Protein AF-A0A7C2LBM1-F1 (afdb_monomer)

Secondary structure (DSSP, 8-state):
-PPPHHHHHHTS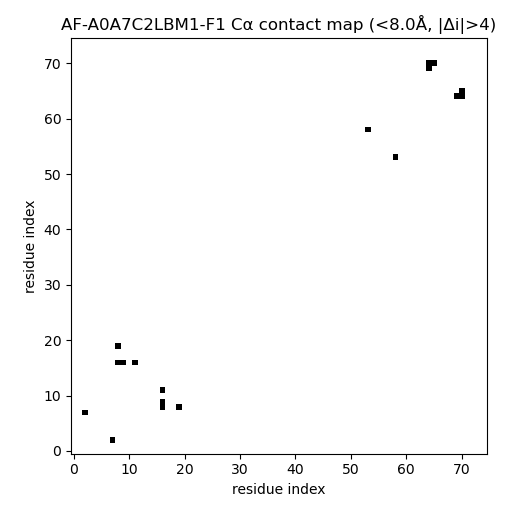-HHHHHHHHHHHHHHHHHHHT---PPP--TTTTTTGGGGTT--HHHHHHHHHHHHHT------

pLDDT: mean 80.52, std 11.09, range [45.53, 92.0]

Mean predicted aligned error: 14.44 Å

Radius of gyration: 28.24 Å; Cα contacts (8 Å, |Δi|>4): 9; chains: 1; bounding box: 36×36×72 Å

Solvent-accessible surface area (backbone atoms only — not comparable to full-atom values): 4835 Å² total; per-residue (Å²): 133,82,77,52,73,68,58,54,50,71,69,43,57,71,76,56,41,51,53,50,50,54,50,52,52,49,54,56,52,56,62,70,61,72,66,82,69,76,84,76,61,74,71,71,67,70,62,56,83,48,54,88,78,48,52,77,66,56,55,51,51,53,52,52,39,55,75,72,67,72,59,78,84,78,131

Sequence (75 aa):
MRPSLEERIKQLPPDLQQEVADFVDFLLQKRRRRHPQPPTFSWAGALADLRDEYTSVQLQHEIAHWRTGNGEVTD

Foldseek 3Di:
DDDDPVVVLVPDDPVVVVVVVVVVVVVVVVVVPPDPDPDPPPVVCPCVVCPVVDDPVNVVVVVVCVVVPVPPPDD

Structure (mmCIF, N/CA/C/O backbone):
data_AF-A0A7C2LBM1-F1
#
_entry.id   AF-A0A7C2LBM1-F1
#
loop_
_atom_site.group_PDB
_atom_site.id
_atom_site.type_symbol
_atom_site.label_atom_id
_atom_site.label_alt_id
_atom_site.label_comp_id
_atom_site.label_asym_id
_atom_site.label_entity_id
_atom_site.label_seq_id
_atom_site.pdbx_PDB_ins_code
_atom_site.Cartn_x
_atom_site.Cartn_y
_atom_site.Cartn_z
_atom_site.occupancy
_atom_site.B_iso_or_equiv
_atom_site.auth_seq_id
_atom_site.auth_comp_id
_atom_site.auth_asym_id
_atom_site.auth_atom_id
_atom_site.pdbx_PDB_model_num
ATOM 1 N N . MET A 1 1 ? -9.522 -13.297 37.486 1.00 62.72 1 MET A N 1
ATOM 2 C CA . MET A 1 1 ? -10.174 -13.570 36.185 1.00 62.72 1 MET A CA 1
ATOM 3 C C . MET A 1 1 ? -10.053 -12.300 35.352 1.00 62.72 1 MET A C 1
ATOM 5 O O . MET A 1 1 ? -10.351 -11.239 35.885 1.00 62.72 1 MET A O 1
ATOM 9 N N . ARG A 1 2 ? -9.488 -12.339 34.137 1.00 69.19 2 ARG A N 1
ATOM 10 C CA . ARG A 1 2 ? -9.418 -11.123 33.305 1.00 69.19 2 ARG A CA 1
ATOM 11 C C . ARG A 1 2 ? -10.826 -10.844 32.755 1.00 69.19 2 ARG A C 1
ATOM 13 O O . ARG A 1 2 ? -11.414 -11.797 32.252 1.00 69.19 2 ARG A O 1
ATOM 20 N N . PRO A 1 3 ? -11.340 -9.599 32.834 1.00 75.88 3 PRO A N 1
ATOM 21 C CA . PRO A 1 3 ? -12.619 -9.250 32.220 1.00 75.88 3 PRO A CA 1
ATOM 22 C C . PRO A 1 3 ? -12.589 -9.544 30.723 1.00 75.88 3 PRO A C 1
ATOM 24 O O . PRO A 1 3 ? -11.513 -9.478 30.103 1.00 75.88 3 PRO A O 1
ATOM 27 N N . SER A 1 4 ? -13.754 -9.884 30.179 1.00 83.25 4 SER A N 1
ATOM 28 C CA . SER A 1 4 ? -13.935 -10.167 28.759 1.00 83.25 4 SER A CA 1
ATOM 29 C C . SER A 1 4 ? -13.582 -8.938 27.915 1.00 83.25 4 SER A C 1
ATOM 31 O O . SER A 1 4 ? -13.516 -7.808 28.408 1.00 83.25 4 SER A O 1
ATOM 33 N N . LEU A 1 5 ? -13.307 -9.151 26.626 1.00 77.56 5 LEU A N 1
ATOM 34 C CA . LEU A 1 5 ? -13.010 -8.052 25.705 1.00 77.56 5 LEU A CA 1
ATOM 35 C C . LEU A 1 5 ? -14.161 -7.031 25.687 1.00 77.56 5 LEU A C 1
ATOM 37 O O . LEU A 1 5 ? -13.919 -5.831 25.730 1.00 77.56 5 LEU A O 1
ATOM 41 N N . GLU A 1 6 ? -15.402 -7.514 25.719 1.00 81.38 6 GLU A N 1
ATOM 42 C CA . GLU A 1 6 ? -16.612 -6.691 25.716 1.00 81.38 6 GLU A CA 1
ATOM 43 C C . GLU A 1 6 ? -16.726 -5.809 26.965 1.00 81.38 6 GLU A C 1
ATOM 45 O O . GLU A 1 6 ? -17.057 -4.629 26.866 1.00 81.38 6 GLU A O 1
ATOM 50 N N . GLU A 1 7 ? -16.408 -6.348 28.144 1.00 82.50 7 GLU A N 1
ATOM 51 C CA . GLU A 1 7 ? -16.411 -5.587 29.402 1.00 82.50 7 GLU A CA 1
ATOM 52 C C . GLU A 1 7 ? -15.338 -4.500 29.411 1.00 82.50 7 GLU A C 1
ATOM 54 O O . GLU A 1 7 ? -15.576 -3.396 29.895 1.00 82.50 7 GLU A O 1
ATOM 59 N N . ARG A 1 8 ? -14.166 -4.789 28.839 1.00 80.62 8 ARG A N 1
ATOM 60 C CA . ARG A 1 8 ? -13.076 -3.815 28.714 1.00 80.62 8 ARG A CA 1
ATOM 61 C C . ARG A 1 8 ? -13.431 -2.697 27.741 1.00 80.62 8 ARG A C 1
ATOM 63 O O . ARG A 1 8 ? -13.109 -1.551 28.021 1.00 80.62 8 ARG A O 1
ATOM 70 N N . ILE A 1 9 ? -14.120 -3.016 26.644 1.00 81.25 9 ILE A N 1
ATOM 71 C CA . ILE A 1 9 ? -14.580 -2.021 25.667 1.00 81.25 9 ILE A CA 1
ATOM 72 C C . ILE A 1 9 ? -15.649 -1.113 26.284 1.00 81.25 9 ILE A C 1
ATOM 74 O O . ILE A 1 9 ? -15.578 0.100 26.131 1.00 81.25 9 ILE A O 1
ATOM 78 N N . LYS A 1 10 ? -16.588 -1.671 27.059 1.00 81.69 10 LYS A N 1
ATOM 79 C CA . LYS A 1 10 ? -17.624 -0.888 27.756 1.00 81.69 10 LYS A CA 1
ATOM 80 C C . LYS A 1 10 ? -17.070 0.053 28.832 1.00 81.69 10 LYS A C 1
ATOM 82 O O . LYS A 1 10 ? -17.730 1.030 29.166 1.00 81.69 10 LYS A O 1
ATOM 87 N N . GLN A 1 11 ? -15.889 -0.234 29.382 1.00 83.12 11 GLN A N 1
ATOM 88 C CA . GLN A 1 11 ? -15.205 0.631 30.352 1.00 83.12 11 GLN A CA 1
ATOM 89 C C . GLN A 1 11 ? -14.405 1.767 29.698 1.00 83.12 11 GLN A C 1
ATOM 91 O O . GLN A 1 11 ? -13.917 2.645 30.409 1.00 83.12 11 GLN A O 1
ATOM 96 N N . LEU A 1 12 ? -14.248 1.763 28.370 1.00 81.31 12 LEU A N 1
ATOM 97 C CA . LEU A 1 12 ? -13.526 2.821 27.672 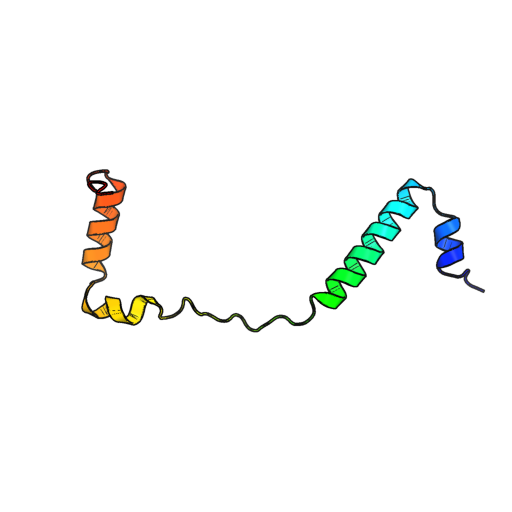1.00 81.31 12 LEU A CA 1
ATOM 98 C C . LEU A 1 12 ? -14.385 4.090 27.554 1.00 81.31 12 LEU A C 1
ATOM 100 O O . LEU A 1 12 ? -15.596 3.992 27.341 1.00 81.31 12 LEU A O 1
ATOM 104 N N . PRO A 1 13 ? -13.764 5.280 27.624 1.00 84.81 13 PRO A N 1
ATOM 105 C CA . PRO A 1 13 ? -14.371 6.527 27.178 1.00 84.81 13 PRO A CA 1
ATOM 106 C C . PRO A 1 13 ? -14.880 6.412 25.731 1.00 84.81 13 PRO A C 1
ATOM 108 O O . PRO A 1 13 ? -14.257 5.705 24.934 1.00 84.81 13 PRO A O 1
ATOM 111 N N . PRO A 1 14 ? -15.959 7.124 25.366 1.00 80.06 14 PRO A N 1
ATOM 112 C CA . PRO A 1 14 ? -16.556 7.052 24.030 1.00 80.06 14 PRO A CA 1
ATOM 113 C C . PRO A 1 14 ? -15.556 7.342 22.898 1.00 80.06 14 PRO A C 1
ATOM 115 O O . PRO A 1 14 ? -15.598 6.670 21.871 1.00 80.06 14 PRO A O 1
ATOM 118 N N . ASP A 1 15 ? -14.593 8.239 23.118 1.00 80.38 15 ASP A N 1
ATOM 119 C CA . ASP A 1 15 ? -13.549 8.563 22.134 1.00 80.38 15 ASP A CA 1
ATOM 120 C C . ASP A 1 15 ? -12.663 7.349 21.798 1.00 80.38 15 ASP A C 1
ATOM 122 O O . ASP A 1 15 ? -12.342 7.094 20.639 1.00 80.38 15 ASP A O 1
ATOM 126 N N . LEU A 1 16 ? -12.316 6.545 22.810 1.00 82.06 16 LEU A N 1
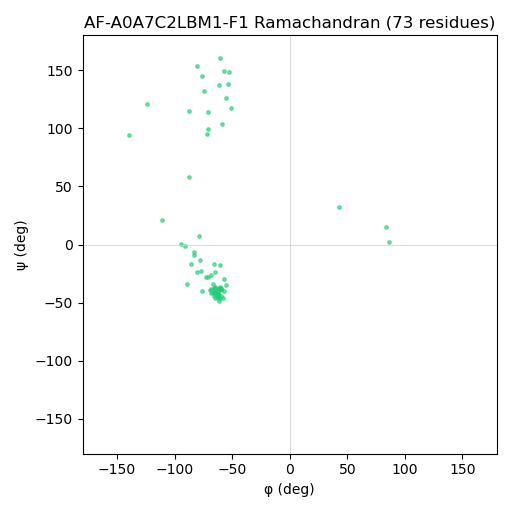ATOM 127 C CA . LEU A 1 16 ? -11.490 5.347 22.638 1.00 82.06 16 LEU A CA 1
ATOM 128 C C . LEU A 1 16 ? -12.302 4.146 22.138 1.00 82.06 16 LEU A C 1
ATOM 130 O O . LEU A 1 16 ? -11.741 3.236 21.531 1.00 82.06 16 LEU A O 1
ATOM 134 N N . GLN A 1 17 ? -13.619 4.125 22.361 1.00 84.94 17 GLN A N 1
ATOM 135 C CA . GLN A 1 17 ? -14.488 3.104 21.766 1.00 84.94 17 GLN A CA 1
ATOM 136 C C . GLN A 1 17 ? -14.519 3.229 20.239 1.00 84.94 17 GLN A C 1
ATOM 138 O O . GLN A 1 17 ? -14.505 2.205 19.553 1.00 84.94 17 GLN A O 1
ATOM 143 N N . GLN A 1 18 ? -14.500 4.461 19.719 1.00 86.19 18 GLN A N 1
ATOM 144 C CA . GLN A 1 18 ? -14.435 4.711 18.280 1.00 86.19 18 GLN A CA 1
ATOM 145 C C . GLN A 1 18 ? -13.114 4.210 17.685 1.00 86.19 18 GLN A C 1
ATOM 147 O O . GLN A 1 18 ? -13.126 3.477 16.702 1.00 86.19 18 GLN A O 1
ATOM 152 N N . GLU A 1 19 ? -11.983 4.506 18.330 1.00 87.12 19 GLU A N 1
ATOM 153 C CA . GLU A 1 19 ? -10.668 4.033 17.879 1.00 87.12 19 GLU A CA 1
ATOM 154 C C . GLU A 1 19 ? -10.578 2.496 17.873 1.00 87.12 19 GLU A C 1
ATOM 156 O O . GLU A 1 19 ? -10.022 1.891 16.954 1.00 87.12 19 GLU A O 1
ATOM 161 N N . VAL A 1 20 ? -11.177 1.834 18.870 1.00 89.31 20 VAL A N 1
ATOM 162 C CA . VAL A 1 20 ? -11.260 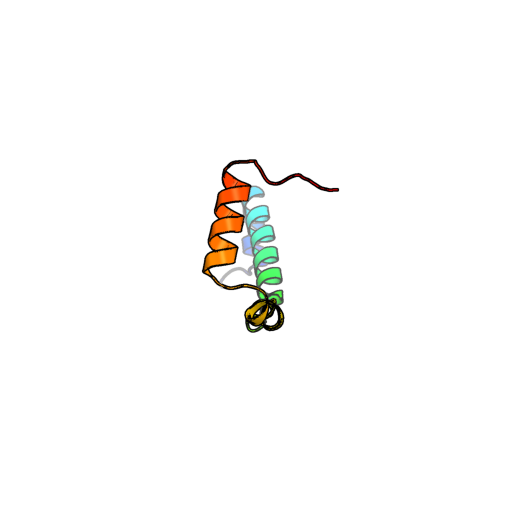0.368 18.901 1.00 89.31 20 VAL A CA 1
ATOM 163 C C . VAL A 1 20 ? -12.130 -0.168 17.764 1.00 89.31 20 VAL A C 1
ATOM 165 O O . VAL A 1 20 ? -11.756 -1.175 17.159 1.00 89.31 20 VAL A O 1
ATOM 168 N N . ALA A 1 21 ? -13.258 0.476 17.453 1.00 87.50 21 ALA A N 1
ATOM 169 C CA . ALA A 1 21 ? -14.112 0.082 16.335 1.00 87.50 21 ALA A CA 1
ATOM 170 C C . ALA A 1 21 ? -13.358 0.189 14.999 1.00 87.50 21 ALA A C 1
ATOM 172 O O . ALA A 1 21 ? -13.279 -0.793 14.257 1.00 87.50 21 ALA A O 1
ATOM 173 N N . ASP A 1 22 ? -12.695 1.321 14.765 1.00 90.19 22 ASP A N 1
ATOM 174 C CA . ASP A 1 22 ? -11.887 1.560 13.568 1.00 90.19 22 ASP A CA 1
ATOM 175 C C . ASP A 1 22 ? -10.747 0.533 13.451 1.00 90.19 22 ASP A C 1
ATOM 177 O O . ASP A 1 22 ? -10.447 0.015 12.369 1.00 90.19 22 ASP A O 1
ATOM 181 N N . PHE A 1 23 ? -10.124 0.170 14.576 1.00 89.31 23 PHE A N 1
ATOM 182 C CA . PHE A 1 23 ? -9.071 -0.840 14.604 1.00 89.31 23 PHE A CA 1
ATOM 183 C C . PHE A 1 23 ? -9.597 -2.252 14.312 1.00 89.31 23 PHE A C 1
ATOM 185 O O . PHE A 1 23 ? -8.944 -3.024 13.602 1.00 89.31 23 PHE A O 1
ATOM 192 N N . VAL A 1 24 ? -10.781 -2.605 14.816 1.00 90.06 24 VAL A N 1
ATOM 193 C CA . VAL A 1 24 ? -11.442 -3.880 14.498 1.00 90.06 24 VAL A CA 1
ATOM 194 C C . VAL A 1 24 ? -11.757 -3.956 13.004 1.00 90.06 24 VAL A C 1
ATOM 196 O O . VAL A 1 24 ? -11.418 -4.959 12.365 1.00 90.06 24 VAL A O 1
ATOM 199 N N . ASP A 1 25 ? -12.305 -2.890 12.423 1.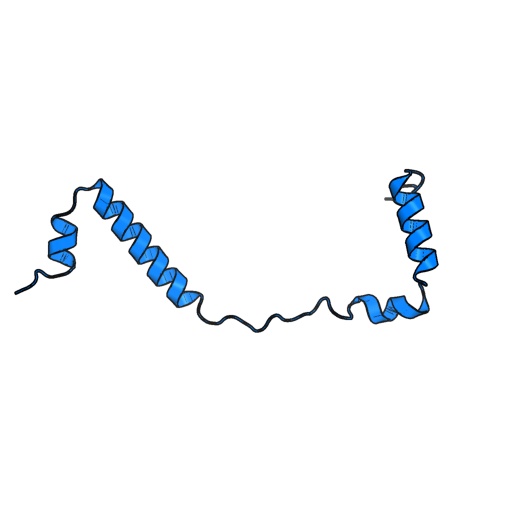00 89.06 25 ASP A N 1
ATOM 200 C CA . ASP A 1 25 ? -12.594 -2.808 10.990 1.00 89.06 25 ASP A CA 1
ATOM 201 C C . ASP A 1 25 ? -11.322 -2.914 10.144 1.00 89.06 25 ASP A C 1
ATOM 203 O O . ASP A 1 25 ? -11.263 -3.687 9.178 1.00 89.06 25 ASP A O 1
ATOM 207 N 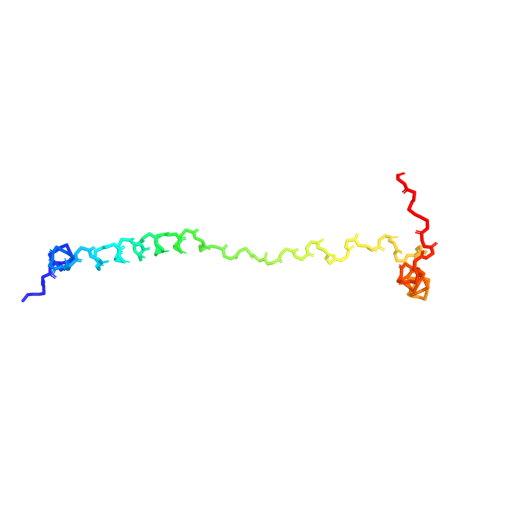N . PHE A 1 26 ? -10.252 -2.231 10.557 1.00 88.69 26 PHE A N 1
ATOM 208 C CA . PHE A 1 26 ? -8.937 -2.354 9.939 1.00 88.69 26 PHE A CA 1
ATOM 209 C C . PHE A 1 26 ? -8.420 -3.799 9.965 1.00 88.69 26 PHE A C 1
ATOM 211 O O . PHE A 1 26 ? -7.944 -4.312 8.947 1.00 88.6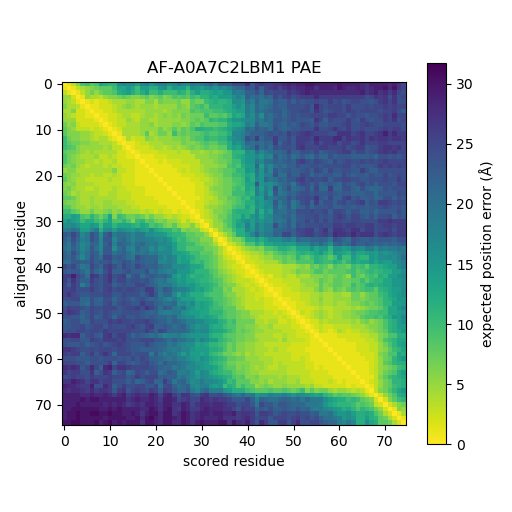9 26 PHE A O 1
ATOM 218 N N . LEU A 1 27 ? -8.519 -4.494 11.102 1.00 85.94 27 LEU A N 1
ATOM 219 C CA . LEU A 1 27 ? -8.069 -5.882 11.227 1.00 85.94 27 LEU A CA 1
ATOM 220 C C . LEU A 1 27 ? -8.894 -6.837 10.3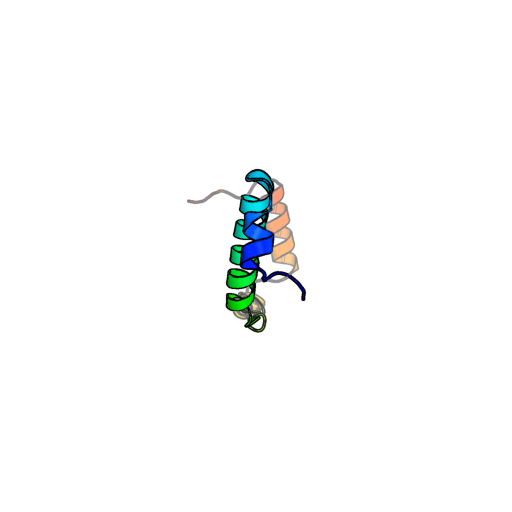52 1.00 85.94 27 LEU A C 1
ATOM 222 O O . LEU A 1 27 ? -8.324 -7.729 9.709 1.00 85.94 27 LEU A O 1
ATOM 226 N N . LEU A 1 28 ? -10.212 -6.635 10.275 1.00 84.25 28 LEU A N 1
ATOM 227 C CA . LEU A 1 28 ? -11.103 -7.401 9.401 1.00 84.25 28 LEU A CA 1
ATOM 228 C C . LEU A 1 28 ? -10.762 -7.180 7.922 1.00 84.25 28 LEU A C 1
ATOM 230 O O . LEU A 1 28 ? -10.656 -8.144 7.157 1.00 84.25 28 LEU A O 1
ATOM 234 N N . 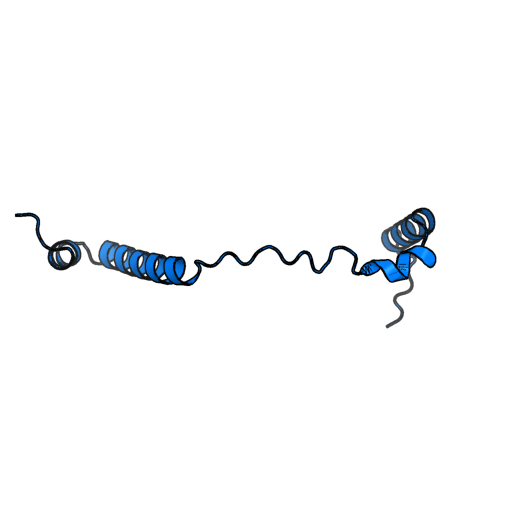GLN A 1 29 ? -10.512 -5.934 7.518 1.00 81.38 29 GLN A N 1
ATOM 235 C CA . GLN A 1 29 ? -10.131 -5.592 6.149 1.00 81.38 29 GLN A CA 1
ATOM 236 C C . GLN A 1 29 ? -8.732 -6.117 5.791 1.00 81.38 29 GLN A C 1
ATOM 238 O O . GLN A 1 29 ? -8.530 -6.689 4.716 1.00 81.38 29 GLN A O 1
ATOM 243 N N . LYS A 1 30 ? -7.766 -6.010 6.710 1.00 74.25 30 LYS A N 1
ATOM 244 C CA . LYS A 1 30 ? -6.405 -6.542 6.552 1.00 74.25 30 LYS A CA 1
ATOM 245 C C . LYS A 1 30 ? -6.401 -8.059 6.382 1.00 74.25 30 LYS A C 1
ATOM 247 O O . LYS A 1 30 ? -5.631 -8.581 5.576 1.00 74.25 30 LYS A O 1
ATOM 252 N N . ARG A 1 31 ? -7.279 -8.779 7.091 1.00 64.25 31 ARG A N 1
ATOM 253 C CA . ARG A 1 31 ? -7.445 -10.231 6.917 1.00 64.25 31 ARG A CA 1
ATOM 254 C C . ARG A 1 31 ? -8.023 -10.586 5.545 1.00 64.25 31 ARG A C 1
ATOM 256 O O . ARG A 1 31 ? -7.625 -11.604 4.990 1.00 64.25 31 ARG A O 1
ATOM 263 N N . ARG A 1 32 ? -8.902 -9.753 4.976 1.00 63.03 32 ARG A N 1
ATOM 264 C CA . ARG A 1 32 ? -9.463 -9.951 3.624 1.00 63.03 32 ARG A CA 1
ATOM 265 C C . ARG A 1 32 ? -8.457 -9.677 2.501 1.00 63.03 32 ARG A C 1
ATOM 267 O O . ARG A 1 32 ? -8.539 -10.305 1.456 1.00 63.03 32 ARG A O 1
ATOM 274 N N . ARG A 1 33 ? -7.468 -8.802 2.718 1.00 62.97 33 ARG A N 1
ATOM 275 C CA . ARG A 1 33 ? -6.411 -8.476 1.733 1.00 62.97 33 ARG A CA 1
ATOM 276 C C . ARG A 1 33 ? -5.281 -9.515 1.635 1.00 62.97 33 ARG A C 1
ATOM 278 O O . ARG A 1 33 ? -4.286 -9.283 0.954 1.00 62.97 33 ARG A O 1
ATOM 285 N N . ARG A 1 34 ? -5.397 -10.666 2.304 1.00 60.47 34 ARG A N 1
ATOM 286 C CA . ARG A 1 34 ? -4.335 -11.680 2.404 1.00 60.47 34 ARG A CA 1
ATOM 287 C C . ARG A 1 34 ? -4.343 -12.699 1.265 1.00 60.47 34 ARG A C 1
ATOM 289 O O . ARG A 1 34 ? -4.352 -13.891 1.511 1.00 60.47 34 ARG A O 1
ATOM 296 N N . HIS A 1 35 ? -4.223 -12.224 0.037 1.00 63.00 35 HIS A N 1
ATOM 297 C CA . HIS A 1 35 ? -3.462 -12.955 -0.972 1.00 63.00 35 HIS A CA 1
ATOM 298 C C . HIS A 1 35 ? -2.688 -11.907 -1.764 1.00 63.00 35 HIS A C 1
ATOM 300 O O . HIS A 1 35 ? -3.270 -11.298 -2.662 1.00 63.00 35 HIS A O 1
ATOM 306 N N . PRO A 1 36 ? -1.422 -11.614 -1.403 1.00 65.50 36 PRO A N 1
ATOM 307 C CA . PRO A 1 36 ? -0.564 -10.863 -2.302 1.00 65.50 36 PRO A CA 1
ATOM 308 C C . PRO A 1 36 ? -0.485 -11.677 -3.591 1.00 65.50 36 PRO A C 1
ATOM 310 O O . PRO A 1 36 ? 0.133 -12.740 -3.627 1.00 65.50 36 PRO A O 1
ATOM 313 N N . GLN A 1 37 ? -1.206 -11.225 -4.615 1.00 71.44 37 GLN A N 1
ATOM 314 C CA . GLN A 1 37 ? -1.047 -11.769 -5.950 1.00 71.44 37 GLN A CA 1
ATOM 315 C C . GLN A 1 37 ? 0.401 -11.497 -6.359 1.00 71.44 37 GLN A C 1
ATOM 317 O O . GLN A 1 37 ? 0.913 -10.408 -6.065 1.00 71.44 37 GLN A O 1
ATOM 322 N N . PRO A 1 38 ? 1.087 -12.465 -6.982 1.00 78.25 38 PRO A N 1
ATOM 323 C CA . PRO A 1 38 ? 2.400 -12.198 -7.534 1.00 78.25 38 PRO A CA 1
ATOM 324 C C . PRO A 1 38 ? 2.301 -10.983 -8.474 1.00 78.25 38 PRO A C 1
ATOM 326 O O . PRO A 1 38 ? 1.312 -10.861 -9.205 1.00 78.25 38 PRO A O 1
ATOM 329 N N . PRO A 1 39 ? 3.276 -10.056 -8.441 1.00 78.56 39 PRO A N 1
ATOM 330 C CA . PRO A 1 39 ? 3.303 -8.944 -9.381 1.00 78.56 39 PRO A CA 1
ATOM 331 C C . PRO A 1 39 ? 3.263 -9.506 -10.804 1.00 78.56 39 PRO A C 1
ATOM 333 O O . PRO A 1 39 ? 4.061 -10.370 -11.160 1.00 78.56 39 PRO A O 1
ATOM 336 N N . THR A 1 40 ? 2.314 -9.040 -11.611 1.00 84.69 40 THR A N 1
ATOM 337 C CA . THR A 1 40 ? 2.038 -9.628 -12.929 1.00 84.69 40 THR A CA 1
ATOM 338 C C . THR A 1 40 ? 3.038 -9.212 -14.001 1.00 84.69 40 THR A C 1
ATOM 340 O O . THR A 1 40 ? 3.038 -9.819 -15.065 1.00 84.69 40 THR A O 1
ATOM 343 N N . PHE A 1 41 ? 3.868 -8.187 -13.743 1.00 85.75 41 PHE A N 1
ATOM 344 C CA . PHE A 1 41 ? 4.861 -7.635 -14.678 1.00 85.75 41 PHE A CA 1
ATOM 345 C C . PHE A 1 41 ? 4.339 -7.492 -16.118 1.00 85.75 41 PHE A C 1
ATOM 347 O O . PHE A 1 41 ? 5.102 -7.610 -17.067 1.00 85.75 41 PHE A O 1
ATOM 354 N N . SER A 1 42 ? 3.043 -7.213 -16.299 1.00 82.50 42 SER A N 1
ATOM 355 C CA . SER A 1 42 ? 2.398 -7.198 -17.621 1.00 82.50 42 SER A CA 1
ATOM 356 C C . SER A 1 42 ? 2.921 -6.093 -18.541 1.00 82.50 42 SER A C 1
ATOM 358 O O . SER A 1 42 ? 2.728 -6.146 -19.748 1.00 82.50 42 SER A O 1
ATOM 360 N N . TRP A 1 43 ? 3.594 -5.094 -17.972 1.00 84.62 43 TRP A N 1
ATOM 361 C CA . TRP A 1 43 ? 4.304 -4.049 -18.702 1.00 84.62 43 TRP A CA 1
ATOM 362 C C . TRP A 1 43 ? 5.652 -4.523 -19.268 1.00 84.62 43 TRP A C 1
ATOM 364 O O . TRP A 1 43 ? 6.163 -3.932 -20.219 1.00 84.62 43 TRP A O 1
ATOM 374 N N . ALA A 1 44 ? 6.258 -5.571 -18.702 1.00 88.88 44 ALA A N 1
ATOM 375 C CA . ALA A 1 44 ? 7.551 -6.065 -19.147 1.00 88.88 44 ALA A CA 1
ATOM 376 C C . ALA A 1 44 ? 7.394 -6.740 -20.515 1.00 88.88 44 ALA A C 1
ATOM 378 O O . ALA A 1 44 ? 6.735 -7.766 -20.645 1.00 88.88 44 ALA A O 1
ATOM 379 N N . GLY A 1 45 ? 7.997 -6.144 -21.546 1.00 85.25 45 GLY A N 1
ATOM 380 C CA . GLY A 1 45 ? 7.897 -6.640 -22.921 1.00 85.25 45 GLY A CA 1
ATOM 381 C C . GLY A 1 45 ? 6.673 -6.149 -23.697 1.00 85.25 45 GLY A C 1
ATOM 382 O O . GLY A 1 45 ? 6.548 -6.497 -24.864 1.00 85.25 45 GLY A O 1
ATOM 383 N N . ALA A 1 46 ? 5.826 -5.289 -23.120 1.00 88.12 46 ALA A N 1
ATOM 384 C CA . ALA A 1 46 ? 4.656 -4.731 -23.811 1.00 88.12 46 ALA A CA 1
ATOM 385 C C . ALA A 1 46 ? 5.000 -3.902 -25.069 1.00 88.12 46 ALA A C 1
ATOM 387 O O . ALA A 1 46 ? 4.137 -3.671 -25.904 1.00 88.12 46 ALA A O 1
ATOM 388 N N . LEU A 1 47 ? 6.257 -3.462 -25.206 1.00 87.19 47 LEU A N 1
ATOM 389 C CA . LEU A 1 47 ? 6.770 -2.709 -26.358 1.00 87.19 47 LEU A CA 1
ATOM 390 C C . LEU A 1 47 ? 7.768 -3.532 -27.193 1.00 87.19 47 LEU A C 1
ATOM 392 O O . LEU A 1 47 ? 8.607 -2.964 -27.886 1.00 87.19 47 LEU A O 1
ATOM 396 N N . ALA A 1 48 ? 7.745 -4.866 -27.084 1.00 87.31 48 ALA A N 1
ATOM 397 C CA . ALA A 1 48 ? 8.680 -5.726 -27.811 1.00 87.31 48 ALA A CA 1
ATOM 398 C C . ALA A 1 48 ? 8.559 -5.565 -29.333 1.00 87.31 48 ALA A C 1
ATOM 400 O O . ALA A 1 48 ? 9.587 -5.546 -30.004 1.00 87.31 48 ALA A O 1
ATOM 401 N N . ASP A 1 49 ? 7.341 -5.369 -29.839 1.00 88.94 49 ASP A N 1
ATOM 402 C CA . ASP A 1 49 ? 7.056 -5.224 -31.272 1.00 88.94 49 ASP A CA 1
ATOM 403 C C . ASP A 1 49 ? 7.624 -3.920 -31.860 1.00 88.94 49 ASP A C 1
ATOM 405 O O . ASP A 1 49 ? 7.980 -3.858 -33.030 1.00 88.94 49 ASP A O 1
ATOM 409 N N . LEU A 1 50 ? 7.793 -2.889 -31.026 1.00 87.75 50 LEU A N 1
ATOM 410 C CA . LEU A 1 50 ? 8.344 -1.584 -31.416 1.00 87.75 50 LEU A CA 1
ATOM 411 C C . LEU A 1 50 ? 9.879 -1.569 -31.435 1.00 87.75 50 LEU A C 1
ATOM 413 O O . LEU A 1 50 ? 10.486 -0.576 -31.837 1.00 87.75 50 LEU A O 1
ATOM 417 N N . ARG A 1 51 ? 10.526 -2.653 -30.985 1.00 86.00 51 ARG A N 1
ATOM 418 C CA . ARG A 1 51 ? 11.992 -2.759 -30.910 1.00 86.00 51 ARG A CA 1
ATOM 419 C C . ARG A 1 51 ? 12.653 -2.604 -32.276 1.00 86.00 51 ARG A C 1
ATOM 421 O O . ARG A 1 51 ? 13.727 -2.014 -32.352 1.00 86.00 51 ARG A O 1
ATOM 428 N N . ASP A 1 52 ? 12.033 -3.158 -33.313 1.00 87.69 52 ASP A N 1
ATOM 429 C CA . ASP A 1 52 ? 12.580 -3.146 -34.671 1.00 87.69 52 ASP A CA 1
ATOM 430 C C . ASP A 1 52 ? 12.220 -1.855 -35.428 1.00 87.69 52 ASP A C 1
ATOM 432 O O . ASP A 1 52 ? 12.860 -1.520 -36.423 1.00 87.69 52 ASP A O 1
ATOM 436 N N . GLU A 1 53 ? 11.230 -1.106 -34.935 1.00 88.62 53 GLU A N 1
ATOM 437 C CA . GLU A 1 53 ? 10.766 0.159 -35.516 1.00 88.62 53 GLU A CA 1
ATOM 438 C C . GLU A 1 53 ? 11.526 1.369 -34.955 1.00 88.62 53 GLU A C 1
ATOM 440 O O . GLU A 1 53 ? 11.809 2.325 -35.680 1.00 88.62 53 GLU A O 1
ATOM 445 N N . TYR A 1 54 ? 11.918 1.312 -33.678 1.00 86.25 54 TYR A N 1
ATOM 446 C CA . TYR A 1 54 ? 12.564 2.424 -32.992 1.00 86.25 54 TYR A CA 1
ATOM 447 C C . TYR A 1 54 ? 13.912 2.040 -32.390 1.00 86.25 54 TYR A C 1
ATOM 449 O O . TYR A 1 54 ? 14.028 1.224 -31.475 1.00 86.25 54 TYR A O 1
ATOM 457 N N . THR A 1 55 ? 14.954 2.740 -32.828 1.00 89.88 55 THR A N 1
ATOM 458 C CA . THR A 1 55 ? 16.265 2.707 -32.177 1.00 89.88 55 THR A CA 1
ATOM 459 C C . THR A 1 55 ? 16.292 3.625 -30.955 1.00 89.88 55 THR A C 1
ATOM 461 O O . THR A 1 55 ? 15.609 4.650 -30.889 1.00 89.88 55 THR A O 1
ATOM 464 N N . SER A 1 56 ? 17.160 3.316 -29.988 1.00 86.50 56 SER A N 1
ATOM 465 C CA . SER A 1 56 ? 17.329 4.144 -28.785 1.00 86.50 56 SER A CA 1
ATOM 466 C C . SER A 1 56 ? 17.706 5.597 -29.097 1.00 86.50 56 SER A C 1
ATOM 468 O O . SER A 1 56 ? 17.347 6.491 -28.338 1.00 86.50 56 SER A O 1
ATOM 470 N N . VAL A 1 57 ? 18.402 5.842 -30.211 1.00 90.69 57 VAL A N 1
ATOM 471 C CA . VAL A 1 57 ? 18.818 7.187 -30.639 1.00 90.69 57 VAL A CA 1
ATOM 472 C C . VAL A 1 57 ? 17.646 7.975 -31.227 1.00 90.69 57 VAL A C 1
ATOM 474 O O . VAL A 1 57 ? 17.493 9.153 -30.922 1.00 90.69 57 VAL A O 1
ATOM 477 N N . GLN A 1 58 ? 16.775 7.334 -32.013 1.00 90.56 58 GLN A N 1
ATOM 478 C CA . GLN A 1 58 ? 15.557 7.977 -32.524 1.00 90.56 58 GLN A CA 1
ATOM 479 C C . GLN A 1 58 ? 14.649 8.418 -31.376 1.00 90.56 58 GLN A C 1
ATOM 481 O O . GLN A 1 58 ? 14.238 9.572 -31.333 1.00 90.56 58 GLN A O 1
ATOM 486 N N . LEU A 1 59 ? 14.438 7.550 -30.382 1.00 91.81 59 LEU A N 1
ATOM 487 C CA . LEU A 1 59 ? 13.654 7.896 -29.194 1.00 91.81 59 LEU A CA 1
ATOM 488 C C . LEU A 1 59 ? 14.258 9.078 -28.424 1.00 91.81 59 LEU A C 1
ATOM 490 O O . LEU A 1 59 ? 13.528 9.924 -27.917 1.00 91.81 59 LEU A O 1
ATOM 494 N N . GLN A 1 60 ? 15.589 9.171 -28.346 1.00 91.62 60 GLN A N 1
ATOM 495 C CA . GLN A 1 60 ? 16.256 10.308 -27.707 1.00 91.62 60 GLN A CA 1
ATOM 496 C C . GLN A 1 60 ? 16.005 11.625 -28.450 1.00 91.62 60 GLN A C 1
ATOM 498 O O . GLN A 1 60 ? 15.767 12.642 -27.796 1.00 91.62 60 GLN A O 1
ATOM 503 N N . HIS A 1 61 ? 16.028 11.613 -29.785 1.00 92.00 61 HIS A N 1
ATOM 504 C CA . HIS A 1 61 ? 15.703 12.793 -30.586 1.00 92.00 61 HIS A CA 1
ATOM 505 C C . HIS A 1 61 ? 14.233 13.203 -30.437 1.00 92.00 61 HIS A C 1
ATOM 507 O O . HIS A 1 61 ? 13.973 14.380 -30.197 1.00 92.00 61 HIS A O 1
ATOM 513 N N . GLU A 1 62 ? 13.294 12.251 -30.471 1.00 90.62 62 GLU A N 1
ATOM 514 C CA . GLU A 1 62 ? 11.864 12.518 -30.243 1.00 90.62 62 GLU A CA 1
ATOM 515 C C . GLU A 1 62 ? 11.611 13.122 -28.854 1.00 90.62 62 GLU A C 1
ATOM 517 O O . GLU A 1 62 ? 10.928 14.135 -28.710 1.00 90.62 62 GLU A O 1
ATOM 522 N N . ILE A 1 63 ? 12.249 12.577 -27.813 1.00 91.94 63 ILE A N 1
ATOM 523 C CA . ILE A 1 63 ? 12.144 13.116 -26.449 1.00 91.94 63 ILE A CA 1
ATOM 524 C C . ILE A 1 63 ? 12.703 14.541 -26.370 1.00 91.94 63 ILE A C 1
ATOM 526 O O . ILE A 1 63 ? 12.120 15.395 -25.696 1.00 91.94 63 ILE A O 1
ATOM 530 N N . ALA A 1 64 ? 13.844 14.807 -27.011 1.00 91.12 64 ALA A N 1
ATOM 531 C CA . ALA A 1 64 ? 14.425 16.145 -27.047 1.00 91.12 64 ALA A CA 1
ATOM 532 C C . ALA A 1 64 ? 13.484 17.132 -27.753 1.00 91.12 64 ALA A C 1
ATOM 534 O O . ALA A 1 64 ? 13.261 18.223 -27.235 1.00 91.12 64 ALA A O 1
ATOM 535 N N . HIS A 1 65 ? 12.881 16.712 -28.865 1.00 89.00 65 HIS A N 1
ATOM 536 C CA . HIS A 1 65 ? 11.913 17.479 -29.641 1.00 89.00 65 HIS A CA 1
ATOM 537 C C . HIS A 1 65 ? 10.635 17.815 -28.849 1.00 89.00 65 HIS A C 1
ATOM 539 O O . HIS A 1 65 ? 10.196 18.967 -28.831 1.00 89.00 65 HIS A O 1
ATOM 545 N N . TRP A 1 66 ? 10.071 16.848 -28.117 1.00 89.31 66 TRP A N 1
ATOM 546 C CA . TRP A 1 66 ? 8.905 17.077 -27.255 1.00 89.31 66 TRP A CA 1
ATOM 547 C C . TRP A 1 66 ? 9.206 18.026 -26.095 1.00 89.31 66 TRP A C 1
ATOM 549 O O . TRP A 1 66 ? 8.373 18.851 -25.730 1.00 89.31 66 TRP A O 1
ATOM 559 N N . ARG A 1 67 ? 10.411 17.943 -25.521 1.00 87.69 67 ARG A N 1
ATOM 560 C CA . ARG A 1 67 ? 10.832 18.817 -24.415 1.00 87.69 67 ARG A CA 1
ATOM 561 C C . ARG A 1 67 ? 11.081 20.258 -24.845 1.00 87.69 67 ARG A C 1
ATOM 563 O O . ARG A 1 67 ? 10.940 21.153 -24.017 1.00 87.69 67 ARG A O 1
ATOM 570 N N . THR A 1 68 ? 11.466 20.486 -26.099 1.00 85.31 68 THR A N 1
ATOM 571 C CA . THR A 1 68 ? 11.722 21.828 -26.640 1.00 85.31 68 THR A CA 1
ATOM 572 C C . THR A 1 68 ? 10.493 22.471 -27.287 1.00 85.31 68 THR A C 1
ATOM 574 O O . THR A 1 68 ? 10.574 23.630 -27.681 1.00 85.31 68 THR A O 1
ATOM 577 N N . GLY A 1 69 ? 9.347 21.776 -27.323 1.00 67.56 69 GLY A N 1
ATOM 578 C CA . GLY A 1 69 ? 8.048 22.351 -27.693 1.00 67.56 69 GLY A CA 1
ATOM 579 C C . GLY A 1 69 ? 7.756 22.435 -29.194 1.00 67.56 69 GLY A C 1
ATOM 580 O O . GLY A 1 69 ? 6.820 23.128 -29.572 1.00 67.56 69 GLY A O 1
ATOM 581 N N . ASN A 1 70 ? 8.510 21.730 -30.043 1.00 61.44 70 ASN A N 1
ATOM 582 C CA . ASN A 1 70 ? 8.277 21.699 -31.496 1.00 61.44 70 ASN A CA 1
ATOM 583 C C . ASN A 1 70 ? 7.404 20.516 -31.963 1.00 61.44 70 ASN A C 1
ATOM 585 O O . ASN A 1 70 ? 7.141 20.379 -33.154 1.00 61.44 70 ASN A O 1
ATOM 589 N N . GLY A 1 71 ? 6.937 19.662 -31.045 1.00 58.38 71 GLY A N 1
ATOM 590 C CA . GLY A 1 71 ? 5.971 18.608 -31.359 1.00 58.38 71 GLY A CA 1
ATOM 591 C C . GLY A 1 71 ? 4.604 19.210 -31.648 1.00 58.38 71 GLY A C 1
ATOM 592 O O . GLY A 1 71 ? 3.889 19.554 -30.710 1.00 58.38 71 GLY A O 1
ATOM 593 N N . GLU A 1 72 ? 4.252 19.355 -32.926 1.00 58.06 72 GLU A N 1
ATOM 594 C CA . GLU A 1 72 ? 2.884 19.661 -33.337 1.00 58.06 72 GLU A CA 1
ATOM 595 C C . GLU A 1 72 ? 1.923 18.676 -32.660 1.00 58.06 72 GLU A C 1
ATOM 597 O O . GLU A 1 72 ? 1.999 17.461 -32.845 1.00 58.06 72 GLU A O 1
ATOM 602 N N . VAL A 1 73 ? 1.038 19.220 -31.826 1.00 56.31 73 VAL A N 1
ATOM 603 C CA . VAL A 1 73 ? -0.110 18.507 -31.279 1.00 56.31 73 VAL A CA 1
ATOM 604 C C . VAL A 1 73 ? -1.093 18.337 -32.431 1.00 56.31 73 VAL A C 1
ATOM 606 O O . VAL A 1 73 ? -1.851 19.254 -32.739 1.00 56.31 73 VAL A O 1
ATOM 609 N N . THR A 1 74 ? -1.051 17.194 -33.108 1.00 50.97 74 THR A N 1
ATOM 610 C CA . THR A 1 74 ? -2.182 16.743 -33.922 1.00 50.97 74 THR A CA 1
ATOM 611 C C . THR A 1 74 ? -3.122 15.944 -33.027 1.00 50.97 74 THR A C 1
ATOM 613 O O . THR A 1 74 ? -2.716 14.916 -32.481 1.00 50.97 74 THR A O 1
ATOM 616 N N . ASP A 1 75 ? -4.322 16.500 -32.854 1.00 45.53 75 ASP A N 1
ATOM 617 C CA . ASP A 1 75 ? -5.521 15.923 -32.222 1.00 45.53 75 ASP A CA 1
ATOM 618 C C . ASP A 1 75 ? -5.924 14.573 -32.847 1.00 45.53 75 ASP A C 1
ATOM 620 O O . ASP A 1 75 ? -5.782 14.431 -34.087 1.00 45.53 75 ASP A O 1
#